Protein AF-A0A0K0EYZ5-F1 (afdb_monomer_lite)

Radius of gyration: 19.52 Å; chains: 1; bounding box: 37×26×51 Å

Structure (mmCIF, N/CA/C/O backbone):
data_AF-A0A0K0EYZ5-F1
#
_entry.id   AF-A0A0K0EYZ5-F1
#
loop_
_atom_site.group_PDB
_atom_site.id
_atom_site.type_symbol
_atom_site.label_atom_id
_atom_site.label_alt_id
_atom_site.label_comp_id
_atom_site.label_asym_id
_atom_site.label_entity_id
_atom_site.label_seq_id
_atom_site.pdbx_PDB_ins_code
_atom_site.Cartn_x
_atom_site.Cartn_y
_atom_site.Cartn_z
_atom_site.occupancy
_atom_site.B_iso_or_equiv
_atom_site.auth_seq_id
_atom_site.auth_comp_id
_atom_site.auth_asym_id
_atom_site.auth_atom_id
_atom_site.pdbx_PDB_model_num
ATOM 1 N N . MET A 1 1 ? 6.778 -17.571 3.842 1.00 70.38 1 MET A N 1
ATOM 2 C CA . MET A 1 1 ? 7.563 -16.526 3.153 1.00 70.38 1 MET A CA 1
ATOM 3 C C . MET A 1 1 ? 7.128 -15.192 3.726 1.00 70.38 1 MET A C 1
ATOM 5 O O . MET A 1 1 ? 5.927 -14.995 3.858 1.00 70.38 1 MET A O 1
ATOM 9 N N . ASN A 1 2 ? 8.068 -14.333 4.112 1.00 88.19 2 ASN A N 1
ATOM 10 C CA . ASN A 1 2 ? 7.757 -12.997 4.620 1.00 88.19 2 ASN A CA 1
ATOM 11 C C . ASN A 1 2 ? 7.937 -12.002 3.466 1.00 88.19 2 ASN A C 1
ATOM 13 O O . ASN A 1 2 ? 8.991 -12.053 2.829 1.00 88.19 2 ASN A O 1
ATOM 17 N N . PRO A 1 3 ? 6.941 -11.156 3.152 1.00 87.12 3 PRO A N 1
ATOM 18 C CA . PRO A 1 3 ? 7.093 -10.160 2.101 1.00 87.12 3 PRO A CA 1
ATOM 19 C C . 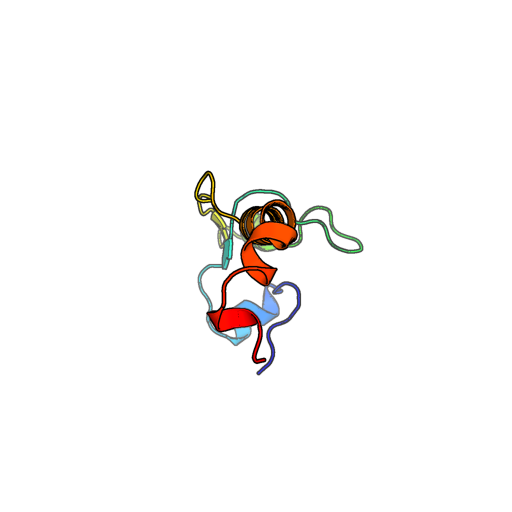PRO A 1 3 ? 8.133 -9.102 2.509 1.00 87.12 3 PRO A C 1
ATOM 21 O O . PRO A 1 3 ? 8.287 -8.828 3.705 1.00 87.12 3 PRO A O 1
ATOM 24 N N . PRO A 1 4 ? 8.852 -8.508 1.542 1.00 92.31 4 PRO A N 1
ATOM 25 C CA . PRO A 1 4 ? 9.728 -7.378 1.818 1.00 92.31 4 PRO A CA 1
ATOM 26 C C . PRO A 1 4 ? 8.905 -6.146 2.221 1.00 92.31 4 PRO A C 1
ATOM 28 O O . PRO A 1 4 ? 7.697 -6.090 1.992 1.00 92.31 4 PRO A O 1
ATOM 31 N N . PHE A 1 5 ? 9.566 -5.138 2.795 1.00 91.44 5 PHE A N 1
ATOM 32 C CA . PHE A 1 5 ? 8.914 -3.868 3.137 1.00 91.44 5 PHE A CA 1
ATOM 33 C C . PHE A 1 5 ? 8.333 -3.160 1.898 1.00 91.44 5 PHE A C 1
ATOM 35 O O . PHE A 1 5 ? 7.224 -2.640 1.952 1.00 91.44 5 PHE A O 1
ATOM 42 N N . TYR A 1 6 ? 9.045 -3.212 0.770 1.00 91.94 6 TYR A N 1
ATOM 43 C CA . TYR A 1 6 ? 8.531 -2.901 -0.565 1.00 91.94 6 TYR A CA 1
ATOM 44 C C . TYR A 1 6 ? 9.095 -3.915 -1.572 1.00 91.94 6 TYR A C 1
ATOM 46 O O . TYR A 1 6 ? 10.220 -4.394 -1.386 1.00 91.94 6 TYR A O 1
ATOM 54 N N . PRO A 1 7 ? 8.332 -4.300 -2.610 1.00 92.19 7 PRO A N 1
ATOM 55 C CA . PRO A 1 7 ? 8.803 -5.258 -3.603 1.00 92.19 7 PRO A CA 1
ATOM 56 C C . PRO A 1 7 ? 9.890 -4.651 -4.502 1.00 92.19 7 PRO A C 1
ATOM 58 O O . PRO A 1 7 ? 9.987 -3.436 -4.657 1.00 92.19 7 PRO A O 1
ATOM 61 N N . THR A 1 8 ? 10.669 -5.511 -5.156 1.00 94.75 8 THR A N 1
ATOM 62 C CA . THR A 1 8 ? 11.544 -5.151 -6.285 1.00 94.75 8 THR A CA 1
ATOM 63 C C . THR A 1 8 ? 11.011 -5.777 -7.576 1.00 94.75 8 THR A C 1
ATOM 65 O O . THR A 1 8 ? 10.197 -6.700 -7.520 1.00 94.75 8 THR A O 1
ATOM 68 N N . ILE A 1 9 ? 11.479 -5.310 -8.741 1.00 96.12 9 ILE A N 1
ATOM 69 C CA . ILE A 1 9 ? 11.148 -5.936 -10.035 1.00 96.12 9 ILE A CA 1
ATOM 70 C C . ILE A 1 9 ? 11.553 -7.421 -10.036 1.00 96.12 9 ILE A C 1
ATOM 72 O O . ILE A 1 9 ? 10.735 -8.280 -10.344 1.00 96.12 9 ILE A O 1
ATOM 76 N N . GLU A 1 10 ? 12.761 -7.737 -9.563 1.00 96.06 10 GLU A N 1
ATOM 77 C CA . GLU A 1 10 ? 13.244 -9.120 -9.441 1.00 96.06 10 GLU A CA 1
ATOM 78 C C . GLU A 1 10 ? 12.339 -9.985 -8.546 1.00 96.06 10 GLU A C 1
ATOM 80 O O . GLU A 1 10 ? 12.031 -11.128 -8.881 1.00 96.06 10 GLU A O 1
ATOM 85 N N . PHE A 1 11 ? 11.876 -9.442 -7.414 1.00 95.62 11 PHE A N 1
ATOM 86 C CA . PHE A 1 11 ? 10.984 -10.161 -6.504 1.00 95.62 11 PHE A CA 1
ATOM 87 C C . PHE A 1 11 ? 9.656 -10.525 -7.177 1.00 95.62 11 PHE A C 1
ATOM 89 O O . PHE A 1 11 ? 9.190 -11.655 -7.030 1.00 95.62 11 PHE A O 1
ATOM 96 N N . ILE A 1 12 ? 9.050 -9.586 -7.910 1.00 95.94 12 ILE A N 1
ATOM 97 C CA . ILE A 1 12 ? 7.765 -9.836 -8.573 1.00 95.94 12 ILE A CA 1
ATOM 98 C C . ILE A 1 12 ? 7.913 -10.765 -9.782 1.00 95.94 12 ILE A C 1
ATOM 100 O O . ILE A 1 12 ? 7.026 -11.582 -10.018 1.00 95.94 12 ILE A O 1
ATOM 104 N N . ASP A 1 13 ? 9.044 -10.711 -10.489 1.00 97.06 13 ASP A N 1
ATOM 105 C CA . ASP A 1 13 ? 9.338 -11.599 -11.619 1.00 97.06 13 ASP A CA 1
ATOM 106 C C . ASP A 1 13 ? 9.533 -13.046 -11.159 1.00 97.06 13 ASP A C 1
ATOM 108 O O . ASP A 1 13 ? 8.924 -13.959 -11.714 1.00 97.06 13 ASP A O 1
ATOM 112 N N . ASN A 1 14 ? 10.282 -13.261 -10.073 1.00 96.69 14 ASN A N 1
ATOM 113 C CA . ASN A 1 14 ? 10.486 -14.591 -9.486 1.00 96.69 14 ASN A CA 1
ATOM 114 C C . ASN A 1 14 ? 9.184 -15.250 -8.997 1.00 96.69 14 ASN A C 1
ATOM 116 O O . ASN A 1 14 ? 9.117 -16.474 -8.871 1.00 96.69 14 ASN A O 1
ATOM 120 N N . LEU A 1 15 ? 8.155 -14.451 -8.706 1.00 96.06 15 LEU A N 1
ATOM 121 C CA . LEU A 1 15 ? 6.844 -14.919 -8.257 1.00 96.06 15 LEU A CA 1
ATOM 122 C C . LEU A 1 15 ? 5.779 -14.916 -9.363 1.00 96.06 15 LEU A C 1
ATOM 124 O O . LEU A 1 15 ? 4.637 -15.273 -9.079 1.00 96.06 15 LEU A O 1
ATOM 128 N N . ASN A 1 16 ? 6.135 -14.556 -10.602 1.00 97.38 16 ASN A N 1
ATOM 129 C CA . ASN A 1 16 ? 5.203 -14.391 -11.724 1.00 97.38 16 ASN A CA 1
ATOM 130 C C . ASN A 1 16 ? 4.025 -13.449 -11.399 1.00 97.38 16 ASN A C 1
ATOM 132 O O . ASN A 1 16 ? 2.869 -13.759 -11.678 1.00 97.38 16 ASN A O 1
ATOM 136 N N . ILE A 1 17 ? 4.307 -12.312 -10.762 1.00 97.19 17 ILE A N 1
ATOM 137 C CA . ILE A 1 17 ? 3.305 -11.286 -10.454 1.00 97.19 17 ILE A CA 1
ATOM 138 C C . ILE A 1 17 ? 3.234 -10.298 -11.620 1.00 97.19 17 ILE A C 1
ATOM 140 O O . ILE A 1 17 ? 4.209 -9.606 -11.908 1.00 97.19 17 ILE A O 1
ATOM 144 N N . ASP A 1 18 ? 2.074 -10.175 -12.261 1.00 97.81 18 ASP A N 1
ATOM 145 C CA . ASP A 1 18 ? 1.908 -9.277 -13.411 1.00 97.81 18 ASP A CA 1
ATOM 146 C C . ASP A 1 18 ? 1.905 -7.797 -13.004 1.00 97.81 18 ASP A C 1
ATOM 148 O O . ASP A 1 18 ? 2.570 -6.968 -13.631 1.00 97.81 18 ASP A O 1
ATOM 152 N N . ILE A 1 19 ? 1.1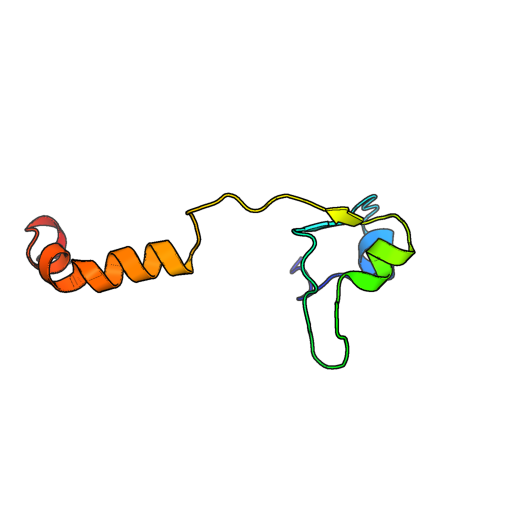77 -7.476 -11.929 1.00 97.25 19 ILE A N 1
ATOM 153 C CA . ILE A 1 19 ? 0.918 -6.105 -11.479 1.00 97.25 19 ILE A CA 1
ATOM 154 C C . ILE A 1 19 ? 1.092 -5.938 -9.968 1.00 97.25 19 ILE A C 1
ATOM 156 O O . ILE A 1 19 ? 0.805 -6.837 -9.179 1.00 97.25 19 ILE A O 1
ATOM 160 N N . VAL A 1 20 ? 1.497 -4.738 -9.565 1.00 97.69 20 VAL A N 1
ATOM 161 C CA . VAL A 1 20 ? 1.514 -4.271 -8.175 1.00 97.69 20 VAL A CA 1
ATOM 162 C C . VAL A 1 20 ? 0.397 -3.248 -8.002 1.00 97.69 20 VAL A C 1
ATOM 164 O O . VAL A 1 20 ? 0.354 -2.263 -8.734 1.00 97.69 20 VAL A O 1
ATOM 167 N N . ALA A 1 21 ? -0.505 -3.468 -7.044 1.00 97.88 21 ALA A N 1
ATOM 168 C CA . ALA A 1 21 ? -1.626 -2.571 -6.773 1.00 97.88 21 ALA A CA 1
ATOM 169 C C . ALA A 1 21 ? -1.475 -1.878 -5.410 1.00 97.88 21 ALA A C 1
ATOM 171 O O . ALA A 1 21 ? -1.348 -2.545 -4.384 1.00 97.88 21 ALA A O 1
ATOM 172 N N . HIS A 1 22 ? -1.500 -0.546 -5.404 1.00 97.50 22 HIS A N 1
ATOM 173 C CA . HIS A 1 22 ? -1.463 0.307 -4.210 1.00 97.50 22 HIS A CA 1
ATOM 174 C C . HIS A 1 22 ? -2.131 1.654 -4.534 1.00 97.50 22 HIS A C 1
ATOM 176 O O . HIS A 1 22 ? -2.464 1.905 -5.691 1.00 97.50 22 HIS A O 1
ATOM 182 N N . ASP A 1 23 ? -2.400 2.514 -3.548 1.00 96.75 23 ASP A N 1
ATOM 183 C CA . ASP A 1 23 ? -2.779 3.898 -3.858 1.00 96.75 23 ASP A CA 1
ATOM 184 C C . ASP A 1 23 ? -1.648 4.636 -4.602 1.00 96.75 23 ASP A C 1
ATOM 186 O O . ASP A 1 23 ? -0.482 4.245 -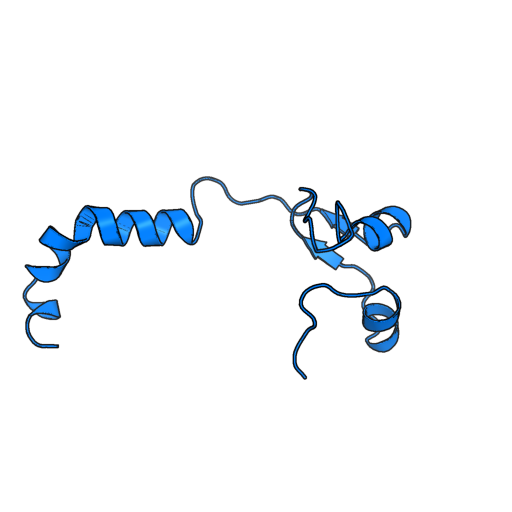4.514 1.00 96.75 23 ASP A O 1
ATOM 190 N N . ASP A 1 24 ? -1.999 5.658 -5.387 1.00 96.88 24 ASP A N 1
ATOM 191 C CA . ASP A 1 24 ? -1.060 6.322 -6.307 1.00 96.88 24 ASP A CA 1
ATOM 192 C C . ASP A 1 24 ? -0.086 7.295 -5.618 1.00 96.88 24 ASP A C 1
ATOM 194 O O . ASP A 1 24 ? 0.860 7.790 -6.241 1.00 96.88 24 ASP A O 1
ATOM 198 N N . ASN A 1 25 ? -0.278 7.567 -4.325 1.00 96.69 25 ASN A N 1
ATOM 199 C CA . ASN A 1 25 ? 0.569 8.516 -3.619 1.00 96.69 25 ASN A CA 1
ATOM 200 C C . ASN A 1 25 ? 2.012 7.982 -3.544 1.00 96.69 25 ASN A C 1
ATOM 202 O O . ASN A 1 25 ? 2.207 6.810 -3.211 1.00 96.69 25 ASN A O 1
ATOM 206 N N . PRO A 1 26 ? 3.031 8.825 -3.810 1.00 96.81 26 PRO A N 1
ATOM 207 C CA . PRO A 1 26 ? 4.427 8.450 -3.620 1.00 96.81 26 PRO A CA 1
ATOM 208 C C . PRO A 1 26 ? 4.670 7.887 -2.220 1.00 96.81 26 PRO A C 1
ATOM 210 O O . PRO A 1 26 ? 4.281 8.512 -1.228 1.00 96.81 26 PRO A O 1
ATOM 213 N N . TYR A 1 27 ? 5.314 6.720 -2.144 1.00 96.94 27 TYR A N 1
ATOM 214 C CA . TYR A 1 27 ? 5.651 6.097 -0.868 1.00 96.94 27 TYR A CA 1
ATOM 215 C C . TYR A 1 27 ? 7.163 6.203 -0.616 1.00 96.94 27 TYR A C 1
ATOM 217 O O . TYR A 1 27 ? 7.926 5.361 -1.106 1.00 96.94 27 TYR A O 1
ATOM 225 N N . PRO A 1 28 ? 7.622 7.232 0.121 1.00 96.31 28 PRO A N 1
ATOM 226 C CA . PRO A 1 28 ? 9.041 7.454 0.337 1.00 96.31 28 PRO A CA 1
ATOM 227 C C . PRO A 1 28 ? 9.628 6.389 1.260 1.00 96.31 28 PRO A C 1
ATOM 229 O O . PRO A 1 28 ? 9.026 5.989 2.260 1.00 96.31 28 PRO A O 1
ATOM 232 N N . VAL A 1 29 ? 10.839 5.959 0.929 1.00 94.75 29 VAL A N 1
ATOM 233 C CA . VAL A 1 29 ? 11.661 5.042 1.724 1.00 94.75 29 VAL A CA 1
ATOM 234 C C . VAL A 1 29 ? 13.102 5.544 1.718 1.00 94.75 29 VAL A C 1
ATOM 236 O O . VAL A 1 29 ? 13.454 6.433 0.944 1.00 94.75 29 VAL A O 1
ATOM 239 N N . ASP A 1 30 ? 13.958 4.988 2.569 1.00 94.00 30 ASP A N 1
ATOM 240 C CA . ASP A 1 30 ? 15.352 5.428 2.652 1.00 94.00 30 ASP A CA 1
ATOM 241 C C . ASP A 1 30 ? 16.046 5.343 1.279 1.00 94.00 30 ASP A C 1
ATOM 243 O O . ASP A 1 30 ? 16.208 4.265 0.705 1.00 94.00 30 ASP A O 1
ATOM 247 N N . GLY A 1 31 ? 16.436 6.503 0.741 1.00 92.62 31 GLY A N 1
ATOM 248 C CA . GLY A 1 31 ? 17.112 6.625 -0.554 1.00 92.62 31 GLY A CA 1
ATOM 249 C C . GLY A 1 31 ? 16.207 6.679 -1.793 1.00 92.62 31 GLY A C 1
ATOM 250 O O . GLY A 1 31 ? 16.741 6.804 -2.894 1.00 92.62 31 GLY A O 1
ATOM 251 N N . MET A 1 32 ? 14.875 6.620 -1.657 1.00 93.62 32 MET A N 1
ATOM 252 C CA . MET A 1 32 ? 13.932 6.717 -2.783 1.00 93.62 32 MET A CA 1
ATOM 253 C C . MET A 1 32 ? 12.693 7.553 -2.430 1.00 93.62 32 MET A C 1
ATOM 255 O O . MET A 1 32 ? 12.037 7.315 -1.421 1.00 93.62 32 MET A O 1
ATOM 259 N N . GLU A 1 33 ? 12.323 8.495 -3.303 1.00 96.69 33 GLU A N 1
ATOM 260 C CA . GLU A 1 33 ? 11.116 9.324 -3.126 1.00 96.69 33 GLU A CA 1
ATOM 261 C C . GLU A 1 33 ? 9.809 8.526 -3.270 1.00 96.69 33 GLU A C 1
ATOM 263 O O . GLU A 1 33 ? 8.809 8.856 -2.638 1.00 96.69 33 GLU A O 1
ATOM 268 N N . ASP A 1 34 ? 9.819 7.469 -4.086 1.00 97.19 34 ASP A N 1
ATOM 269 C CA . ASP A 1 34 ? 8.687 6.565 -4.283 1.00 97.19 34 ASP A CA 1
ATOM 270 C C . ASP A 1 34 ? 9.193 5.146 -4.557 1.00 97.19 34 ASP A C 1
ATOM 272 O O . ASP A 1 34 ? 9.753 4.872 -5.623 1.00 97.19 34 ASP A O 1
ATOM 276 N N . CYS A 1 35 ? 8.976 4.225 -3.617 1.00 96.81 35 CYS A N 1
ATOM 277 C CA . CYS A 1 35 ? 9.350 2.823 -3.804 1.00 96.81 35 CYS A CA 1
ATOM 278 C C . CYS A 1 35 ? 8.535 2.128 -4.909 1.00 96.81 35 CYS A C 1
ATOM 280 O O . CYS A 1 35 ? 8.973 1.098 -5.424 1.00 96.81 35 CYS A O 1
ATOM 282 N N . TYR A 1 36 ? 7.397 2.697 -5.330 1.00 97.44 36 TYR A N 1
ATOM 283 C CA . TYR A 1 36 ? 6.590 2.155 -6.422 1.00 97.44 36 TYR A CA 1
ATOM 284 C C . TYR A 1 36 ? 6.980 2.678 -7.810 1.00 97.44 36 TYR A C 1
ATOM 286 O O . TYR A 1 36 ? 6.509 2.145 -8.822 1.00 97.44 36 TYR A O 1
ATOM 294 N N . LYS A 1 37 ? 7.875 3.671 -7.889 1.00 97.31 37 LYS A N 1
ATOM 295 C CA . LYS A 1 37 ? 8.310 4.276 -9.155 1.00 97.31 37 LYS A CA 1
ATOM 296 C C . LYS A 1 37 ? 8.795 3.260 -10.205 1.00 97.31 37 LYS A C 1
ATOM 298 O O . LYS A 1 37 ? 8.343 3.372 -11.343 1.00 97.31 37 LYS A O 1
ATOM 303 N N . PRO A 1 38 ? 9.610 2.235 -9.876 1.00 96.88 38 PRO A N 1
ATOM 304 C CA . PRO A 1 38 ? 10.046 1.247 -10.867 1.00 96.88 38 PRO A CA 1
ATOM 305 C C . PRO A 1 38 ? 8.889 0.488 -11.534 1.00 96.88 38 PRO A C 1
ATOM 307 O O . PRO A 1 38 ? 8.959 0.172 -12.718 1.00 96.88 38 PRO A O 1
ATOM 310 N N . PHE A 1 39 ? 7.804 0.219 -10.800 1.00 97.88 39 PHE A N 1
ATOM 311 C CA . PHE A 1 39 ? 6.629 -0.479 -11.334 1.00 97.88 39 PHE A CA 1
ATOM 312 C C . PHE A 1 39 ? 5.754 0.446 -12.180 1.00 97.88 39 PHE A C 1
ATOM 314 O O . PHE A 1 39 ? 5.196 -0.000 -13.183 1.00 97.88 39 PHE A O 1
ATOM 321 N N . LYS A 1 40 ? 5.661 1.731 -11.808 1.00 97.12 40 LYS A N 1
ATOM 322 C CA . LYS A 1 40 ? 5.008 2.773 -12.618 1.00 97.12 40 LYS A CA 1
ATOM 323 C C . LYS A 1 40 ? 5.731 2.931 -13.960 1.00 97.12 40 LYS A C 1
ATOM 325 O O . LYS A 1 40 ? 5.096 2.836 -15.006 1.00 97.12 40 LYS A O 1
ATOM 330 N N . ASP A 1 41 ? 7.058 3.061 -13.928 1.00 97.25 41 ASP A N 1
ATOM 331 C CA . ASP A 1 41 ? 7.903 3.209 -15.121 1.00 97.25 41 ASP A CA 1
ATOM 332 C C . ASP A 1 41 ? 7.869 1.948 -16.018 1.00 97.25 41 ASP A C 1
ATOM 334 O O . ASP A 1 41 ? 7.950 2.052 -17.241 1.00 97.25 41 ASP A O 1
ATOM 338 N N . ALA A 1 42 ? 7.683 0.757 -15.432 1.00 97.12 42 ALA A N 1
ATOM 339 C CA . ALA A 1 42 ? 7.538 -0.512 -16.153 1.00 97.12 42 ALA A CA 1
ATOM 340 C C . ALA A 1 42 ? 6.102 -0.829 -16.626 1.00 97.12 42 ALA A C 1
ATOM 342 O O . ALA A 1 42 ? 5.869 -1.921 -17.143 1.00 97.12 42 ALA A O 1
ATOM 343 N N . ASN A 1 43 ? 5.131 0.076 -16.437 1.00 97.12 43 ASN A N 1
ATOM 344 C CA . ASN A 1 43 ? 3.708 -0.152 -16.733 1.00 97.12 43 ASN A CA 1
ATOM 345 C C . ASN A 1 43 ? 3.119 -1.403 -16.036 1.00 97.12 43 ASN A C 1
ATOM 347 O O . ASN A 1 43 ? 2.291 -2.122 -16.594 1.00 97.12 43 ASN A O 1
ATOM 351 N N . ARG A 1 44 ? 3.570 -1.673 -14.805 1.00 97.88 44 ARG A N 1
ATOM 352 C CA . ARG A 1 44 ? 3.146 -2.799 -13.948 1.00 97.88 44 ARG A CA 1
ATOM 353 C C . ARG A 1 44 ? 2.563 -2.330 -12.617 1.00 97.88 44 ARG A C 1
ATOM 355 O O . ARG A 1 44 ? 2.497 -3.095 -11.658 1.00 97.88 44 ARG A O 1
ATOM 362 N N . PHE A 1 45 ? 2.146 -1.071 -12.544 1.00 98.38 45 PHE A N 1
ATOM 363 C CA . PHE A 1 45 ? 1.498 -0.497 -11.373 1.00 98.38 45 PHE A CA 1
ATOM 364 C C . PHE A 1 45 ? 0.019 -0.238 -11.657 1.00 98.38 45 PHE A C 1
ATOM 366 O O . PHE A 1 45 ? -0.319 0.445 -12.622 1.00 98.38 45 PHE A O 1
ATOM 373 N N . LEU A 1 46 ? -0.858 -0.777 -10.810 1.00 98.31 46 LEU A N 1
ATOM 374 C CA . LEU A 1 46 ? -2.296 -0.537 -10.849 1.00 98.31 46 LEU A CA 1
ATOM 375 C C . LEU A 1 46 ? -2.684 0.401 -9.692 1.00 98.31 46 LEU A C 1
ATOM 377 O O . LEU A 1 46 ? -2.800 -0.065 -8.555 1.00 98.31 46 LEU A O 1
ATOM 381 N N . PRO A 1 47 ? -2.905 1.704 -9.945 1.00 97.88 47 PRO A N 1
ATOM 382 C CA . PRO A 1 47 ? -3.315 2.623 -8.894 1.00 97.88 47 PRO A CA 1
ATOM 383 C C . PRO A 1 47 ? -4.726 2.282 -8.400 1.00 97.88 47 PRO A C 1
ATOM 385 O O . PRO A 1 47 ? -5.663 2.114 -9.182 1.00 97.88 47 PRO A O 1
ATOM 388 N N . THR A 1 48 ? -4.886 2.210 -7.083 1.00 97.81 48 THR A N 1
ATOM 389 C CA . THR A 1 48 ? -6.172 2.003 -6.401 1.00 97.81 48 THR A CA 1
ATOM 390 C C . THR A 1 48 ? -6.629 3.286 -5.714 1.00 97.81 48 THR A C 1
ATOM 392 O O . THR A 1 48 ? -5.841 4.204 -5.483 1.00 97.81 48 THR A O 1
ATOM 395 N N . GLN A 1 49 ? -7.921 3.373 -5.403 1.00 97.06 49 GLN A N 1
ATOM 396 C CA . GLN A 1 49 ? -8.484 4.517 -4.693 1.00 97.06 49 GLN A CA 1
ATOM 397 C C . GLN A 1 49 ? -8.612 4.195 -3.210 1.00 97.06 49 GLN A C 1
ATOM 399 O O . GLN A 1 49 ? -9.050 3.109 -2.829 1.00 97.06 49 GLN A O 1
ATOM 404 N N . ARG A 1 50 ? -8.230 5.153 -2.366 1.00 95.56 50 ARG A N 1
ATOM 405 C CA . ARG A 1 50 ? -8.449 5.048 -0.925 1.00 95.56 50 ARG A CA 1
ATOM 406 C C . ARG A 1 50 ? -9.925 5.277 -0.629 1.00 95.56 50 ARG A C 1
ATOM 408 O O . ARG A 1 50 ? -10.528 6.204 -1.165 1.00 95.56 50 ARG A O 1
ATOM 415 N N . GLU A 1 51 ? -10.475 4.484 0.281 1.00 95.50 51 GLU A N 1
ATOM 416 C CA . GLU A 1 51 ? -11.814 4.740 0.798 1.00 95.50 51 GLU A CA 1
ATOM 417 C C . GLU A 1 51 ? -11.796 5.923 1.762 1.00 95.50 51 GLU A C 1
ATOM 419 O O . GLU A 1 51 ? -10.979 6.008 2.686 1.00 95.50 51 GLU A O 1
ATOM 424 N N . ASN A 1 52 ? -12.720 6.852 1.543 1.00 90.88 52 ASN A N 1
ATOM 425 C CA . ASN A 1 52 ? -12.822 8.035 2.378 1.00 90.88 52 ASN A CA 1
ATOM 426 C C . ASN A 1 52 ? -13.364 7.671 3.768 1.00 90.88 52 ASN A C 1
ATOM 428 O O . ASN A 1 52 ? -14.181 6.767 3.932 1.00 90.88 52 ASN A O 1
ATOM 432 N N . PHE A 1 53 ? -12.954 8.440 4.780 1.00 87.94 53 PHE A N 1
ATOM 433 C CA . PHE A 1 53 ? -13.495 8.391 6.150 1.00 87.94 53 PHE A CA 1
ATOM 434 C C . PHE A 1 53 ? -13.241 7.095 6.946 1.00 87.94 53 PHE A C 1
ATOM 436 O O . PHE A 1 53 ? -13.801 6.923 8.041 1.00 87.94 53 PHE A O 1
ATOM 443 N N . ILE A 1 54 ? -12.380 6.205 6.444 1.00 95.06 54 ILE A N 1
ATOM 444 C CA . ILE A 1 54 ? -11.930 5.012 7.158 1.00 95.06 54 ILE A CA 1
ATOM 445 C C . ILE A 1 54 ? -10.410 4.858 7.061 1.00 95.06 54 ILE A C 1
ATOM 447 O O . ILE A 1 54 ? -9.816 4.827 5.988 1.00 95.06 54 ILE A O 1
ATOM 451 N N . SER A 1 55 ? -9.759 4.763 8.215 1.00 96.69 55 SER A N 1
ATOM 452 C CA . SER A 1 55 ? -8.334 4.463 8.323 1.00 96.69 55 SER A CA 1
ATOM 453 C C . SER A 1 55 ? -8.029 3.880 9.700 1.00 96.69 55 SER A C 1
ATOM 455 O O . SER A 1 55 ? -8.783 4.091 10.655 1.00 96.69 55 SER A O 1
ATOM 457 N N . THR A 1 56 ? -6.903 3.176 9.838 1.00 97.19 56 THR A N 1
ATOM 458 C CA . THR A 1 56 ? -6.428 2.694 11.146 1.00 97.19 56 THR A CA 1
ATOM 459 C C . THR A 1 56 ? -6.288 3.848 12.136 1.00 97.19 56 THR A C 1
ATOM 461 O O . THR A 1 56 ? -6.744 3.747 13.274 1.00 97.19 56 THR A O 1
ATOM 464 N N . THR A 1 57 ? -5.730 4.977 11.690 1.00 96.12 57 THR A N 1
ATOM 465 C CA . THR A 1 57 ? -5.599 6.193 12.499 1.00 96.12 57 THR A CA 1
ATOM 466 C C . THR A 1 57 ? -6.955 6.694 12.986 1.00 96.12 57 THR A C 1
ATOM 468 O O . THR A 1 57 ? -7.084 7.024 14.163 1.00 96.12 57 THR A O 1
ATOM 471 N N . ASP A 1 58 ? -7.975 6.722 12.127 1.00 95.94 58 ASP A N 1
ATOM 472 C CA . ASP A 1 58 ? -9.311 7.180 12.518 1.00 95.94 58 ASP A CA 1
ATOM 473 C C . ASP A 1 58 ? -9.975 6.232 13.515 1.00 95.94 58 ASP A C 1
ATOM 475 O O . ASP A 1 58 ? -10.594 6.690 14.474 1.00 95.94 58 ASP A O 1
ATOM 479 N N . ILE A 1 59 ? -9.820 4.916 13.343 1.00 96.38 59 ILE A N 1
ATOM 480 C CA . ILE A 1 59 ? -10.338 3.925 14.296 1.00 96.38 59 ILE A CA 1
ATOM 481 C C . ILE A 1 59 ? -9.660 4.092 15.658 1.00 96.38 59 ILE A C 1
ATOM 483 O O . ILE A 1 59 ? -10.346 4.180 16.677 1.00 96.38 59 ILE A O 1
ATOM 487 N N . VAL A 1 60 ? -8.329 4.197 15.687 1.00 96.56 60 VAL A N 1
ATOM 488 C CA . VAL A 1 60 ? -7.575 4.413 16.930 1.00 96.56 60 VAL A CA 1
ATOM 489 C C . VAL A 1 60 ? -8.006 5.718 17.597 1.00 96.56 60 VAL A C 1
ATOM 491 O O . VAL A 1 60 ? -8.307 5.719 18.788 1.00 96.56 60 VAL A O 1
ATOM 494 N N . LYS A 1 61 ? -8.146 6.813 16.838 1.00 96.25 61 LYS A N 1
ATOM 495 C CA . LYS A 1 61 ? -8.668 8.086 17.359 1.00 96.25 61 LYS A CA 1
ATOM 496 C C . LYS A 1 61 ? -10.065 7.931 17.958 1.00 96.25 61 LYS A C 1
ATOM 498 O O . LYS A 1 61 ? -10.310 8.448 19.042 1.00 96.25 61 LYS A O 1
ATOM 503 N N . ARG A 1 62 ? -10.980 7.201 17.307 1.00 95.25 62 ARG A N 1
ATOM 504 C CA . ARG A 1 62 ? -12.325 6.936 17.853 1.00 95.25 62 ARG A CA 1
ATOM 505 C C . ARG A 1 62 ? -12.253 6.194 19.187 1.00 95.25 62 ARG A C 1
ATOM 507 O O . ARG A 1 62 ? -12.995 6.550 20.096 1.00 95.25 62 ARG A O 1
ATOM 514 N N . ILE A 1 63 ? -11.364 5.210 19.323 1.00 94.94 63 ILE A N 1
ATOM 515 C CA . ILE A 1 63 ? -11.163 4.478 20.583 1.00 94.94 63 ILE A CA 1
ATOM 516 C C . ILE A 1 63 ? -10.632 5.420 21.666 1.00 94.94 63 ILE A C 1
ATOM 518 O O . ILE A 1 63 ? -11.233 5.512 22.733 1.00 94.94 63 ILE A O 1
ATOM 522 N N . LEU A 1 64 ? -9.555 6.154 21.378 1.00 95.56 64 LEU A N 1
ATOM 523 C CA . LEU A 1 64 ? -8.910 7.057 22.335 1.00 95.56 64 LEU A CA 1
ATOM 524 C C . LEU A 1 64 ? -9.858 8.169 22.800 1.00 95.56 64 LEU A C 1
ATOM 526 O O . LEU A 1 64 ? -9.991 8.405 23.996 1.00 95.56 64 LEU A O 1
ATOM 530 N N . ASN A 1 65 ? -10.593 8.785 21.873 1.00 96.19 65 ASN A N 1
ATOM 531 C CA . ASN A 1 65 ? -11.540 9.856 22.187 1.00 96.19 65 ASN A CA 1
ATOM 532 C C . ASN A 1 65 ? -12.724 9.379 23.038 1.00 96.19 65 ASN A C 1
ATOM 534 O O . ASN A 1 65 ? -13.337 10.178 23.739 1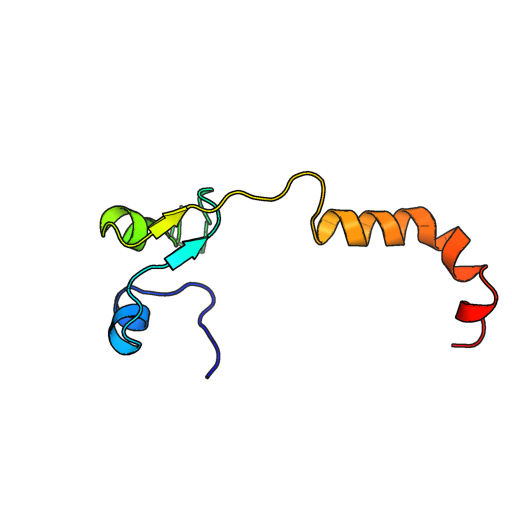.00 96.19 65 ASN A O 1
ATOM 538 N N . ASN A 1 66 ? -13.061 8.088 22.977 1.00 94.81 66 ASN A N 1
ATOM 539 C CA . ASN A 1 66 ? -14.153 7.498 23.750 1.00 94.81 66 ASN A CA 1
ATOM 540 C C . ASN A 1 66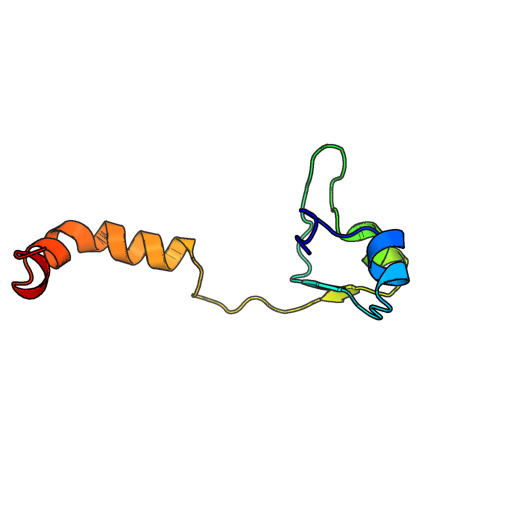 ? -13.662 6.670 24.942 1.00 94.81 66 ASN A C 1
ATOM 542 O O . ASN A 1 66 ? -14.486 6.056 25.620 1.00 94.81 66 ASN A O 1
ATOM 546 N N . TYR A 1 67 ? -12.355 6.654 25.218 1.00 92.31 67 TYR A N 1
ATOM 547 C CA . TYR A 1 67 ? -11.737 5.750 26.186 1.00 92.31 67 TYR A CA 1
ATOM 548 C C . TYR A 1 67 ? -12.417 5.803 27.561 1.00 92.31 67 TYR A C 1
ATOM 550 O O . TYR A 1 67 ? -12.880 4.778 28.056 1.00 92.31 67 TYR A O 1
ATOM 558 N N . GLU A 1 68 ? -12.604 7.005 28.116 1.00 90.19 68 GLU A N 1
ATOM 559 C CA . GLU A 1 68 ? -13.270 7.231 29.409 1.00 90.19 68 GLU A CA 1
ATOM 560 C C . GLU A 1 68 ? -14.696 6.666 29.484 1.00 90.19 68 GLU A C 1
ATOM 562 O O . GLU A 1 68 ? -15.156 6.226 30.540 1.00 90.19 68 GLU A O 1
ATOM 567 N N . SER A 1 69 ? -15.420 6.680 28.367 1.00 89.69 69 SER A N 1
ATOM 568 C CA . SER A 1 69 ? -16.764 6.106 28.279 1.00 89.69 69 SER A CA 1
ATOM 569 C C . SER A 1 69 ? -16.699 4.587 28.131 1.00 89.69 69 SER A C 1
ATOM 571 O O . SER A 1 69 ? -17.471 3.874 28.772 1.00 89.69 69 SER A O 1
ATOM 573 N N . LEU A 1 70 ? -15.751 4.084 27.334 1.00 88.31 70 LEU A N 1
ATOM 574 C CA . LEU A 1 70 ? -15.552 2.658 27.080 1.00 88.31 70 LEU A CA 1
ATOM 575 C C . LEU A 1 70 ? -15.187 1.893 28.359 1.00 88.31 70 LEU A C 1
ATOM 577 O O . LEU A 1 70 ? -15.797 0.861 28.637 1.00 88.31 70 LEU A O 1
ATOM 581 N N . VAL A 1 71 ? -14.285 2.426 29.191 1.00 88.19 71 VAL A N 1
ATOM 582 C CA . VAL A 1 71 ? -13.873 1.782 30.458 1.00 88.19 71 VAL A CA 1
ATOM 583 C C . VAL A 1 71 ? -14.991 1.736 31.510 1.00 88.19 71 VAL A C 1
ATOM 585 O O . VAL A 1 71 ? -14.967 0.924 32.436 1.00 88.19 71 VAL A O 1
ATOM 588 N N . LYS A 1 72 ? -16.024 2.579 31.378 1.00 88.12 72 LYS A N 1
ATOM 589 C CA . LYS A 1 72 ? -17.183 2.590 32.288 1.00 88.12 72 LYS A CA 1
ATOM 590 C C . LYS A 1 72 ? -18.228 1.528 31.940 1.00 88.12 72 LYS A C 1
ATOM 592 O O . LYS A 1 72 ? -19.063 1.208 32.793 1.00 88.12 72 LYS A O 1
ATOM 597 N N . ILE A 1 73 ? -18.186 0.954 30.736 1.00 86.19 73 ILE A N 1
ATOM 598 C CA . ILE A 1 73 ? -19.104 -0.105 30.303 1.00 86.19 73 ILE A CA 1
ATO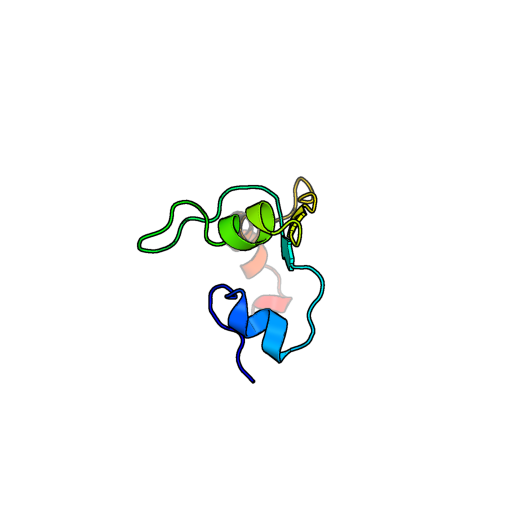M 599 C C . ILE A 1 73 ? -18.817 -1.377 31.114 1.00 86.19 73 ILE A C 1
ATOM 601 O O . ILE A 1 73 ? -17.703 -1.891 31.103 1.00 86.19 73 ILE A O 1
ATOM 605 N N . LYS A 1 74 ? -19.843 -1.928 31.787 1.00 73.94 74 LYS A N 1
ATOM 606 C CA . LYS A 1 74 ? -19.719 -3.100 32.687 1.00 73.94 74 LYS A CA 1
ATOM 607 C C . LYS A 1 74 ? -18.980 -4.291 32.062 1.00 73.94 74 LYS A C 1
ATOM 609 O O . LYS A 1 74 ? -18.265 -4.986 32.770 1.00 73.94 74 LYS A O 1
ATOM 614 N N . LYS A 1 75 ? -19.124 -4.499 30.749 1.00 74.25 75 LYS A N 1
ATOM 615 C CA . LYS A 1 75 ? -18.454 -5.571 29.995 1.00 74.25 75 LYS A CA 1
ATOM 616 C C . LYS A 1 75 ? -16.919 -5.490 30.054 1.00 74.25 75 LYS A C 1
ATOM 618 O O . LYS A 1 75 ? -16.279 -6.529 30.026 1.00 74.25 75 LYS A O 1
ATOM 623 N N . PHE A 1 76 ? -16.348 -4.289 30.154 1.00 66.81 76 PHE A N 1
ATOM 624 C CA . PHE A 1 76 ? -14.897 -4.061 30.184 1.00 66.81 76 PHE A CA 1
ATOM 625 C C . PHE A 1 76 ? -14.342 -3.844 31.599 1.00 66.81 76 PHE A C 1
ATOM 627 O O . PHE A 1 76 ? -13.152 -3.610 31.749 1.00 66.81 76 PHE A O 1
ATOM 634 N N . LYS A 1 77 ? -15.181 -3.927 32.641 1.00 61.00 77 LYS A N 1
ATOM 635 C CA . LYS A 1 77 ? -14.744 -3.782 34.042 1.00 61.00 77 LYS A CA 1
ATOM 636 C C . LYS A 1 77 ? -14.194 -5.069 34.665 1.00 61.00 77 LYS A C 1
ATOM 638 O O . LYS A 1 77 ? -13.629 -5.001 35.748 1.00 61.00 77 LYS A O 1
ATOM 643 N N . ASN A 1 78 ? -14.389 -6.211 34.005 1.00 55.75 78 ASN A N 1
ATOM 644 C CA . ASN A 1 78 ? -14.026 -7.541 34.509 1.00 55.75 78 ASN A CA 1
ATOM 645 C C . ASN A 1 78 ? -12.993 -8.251 33.611 1.00 55.75 78 ASN A C 1
ATOM 647 O O . ASN A 1 78 ? -12.969 -9.481 33.579 1.00 55.75 78 ASN A O 1
ATOM 651 N N . VAL A 1 79 ? -12.209 -7.488 32.844 1.00 58.41 79 VAL A N 1
ATOM 652 C CA . VAL A 1 79 ? -11.024 -7.988 32.128 1.00 58.41 79 VAL A CA 1
ATOM 653 C C . VAL A 1 79 ? -9.790 -7.524 32.880 1.00 58.41 79 VAL A C 1
ATOM 655 O O . VAL A 1 79 ? -9.799 -6.343 33.293 1.00 58.41 79 VAL A O 1
#

Secondary structure (DSSP, 8-state):
-PPPSS--HHHHHHTT---EEEESS---BTTBS-TTHHHHHTT-EEEEPPPTT--HHHHHHHHHHTHHHHTTSGGGTT-

Sequence (79 aa):
MNPPFYPTIEFIDNLNIDIVAHDDNPYPVDGMEDCYKPFKDANRFLPTQRENFISTTDIVKRILNNYESLVKIKKFKNV

pLDDT: mean 92.48, std 9.07, range [55.75, 98.38]

InterPro domains:
  IPR004821 Cytidyltransferase-like domain [PF01467] (4-62)
  IPR014729 Rossmann-like alpha/beta/alpha sandwich fold [G3DSA:3.40.50.620] (1-79)
  IPR045049 Choline-phosphate cytidylyltransferase Pcy1-like [PTHR10739] (3-71)

Organism: Strongyloides venezuelensis (NCBI:txid75913)

Foldseek 3Di:
DDDDPADDPVRCVVVVNQADEDAPDADDDVPDRRSCVVCVVVVRYDHDDDDPPDDPVNVVVVCVVCVVVVCPPPVNVPD